Protein AF-A0A923SEQ3-F1 (afdb_monomer_lite)

Radius of gyration: 23.36 Å; chains: 1; bounding box: 63×41×54 Å

Organism: NCBI:txid2764716

Sequence (96 aa):
MKKLFIAALIAVTISGFAQDKKRKTDQGEKEKMERFTPEQQNELMLKKMTLELDLSSKQQNEMKGMIAERTAKREAMMKAHKENKTNKRRAFCDEI

Structure (mmCIF, N/CA/C/O backbone):
data_AF-A0A923SEQ3-F1
#
_entry.id   AF-A0A923SEQ3-F1
#
loop_
_atom_site.group_PDB
_atom_site.id
_atom_site.type_symbol
_atom_site.label_atom_id
_atom_site.label_alt_id
_atom_site.label_comp_id
_atom_site.label_asym_id
_atom_site.label_entity_id
_atom_site.label_seq_id
_atom_site.pdbx_PDB_ins_code
_atom_site.Cartn_x
_atom_site.Cartn_y
_atom_site.Cartn_z
_atom_site.occupancy
_atom_site.B_iso_or_equiv
_atom_site.auth_seq_id
_atom_site.auth_comp_id
_atom_site.auth_asym_id
_atom_site.auth_atom_id
_atom_site.pdbx_PDB_model_num
ATOM 1 N N . MET A 1 1 ? -41.320 -27.844 -23.938 1.00 59.78 1 MET A N 1
ATOM 2 C CA . MET A 1 1 ? -41.431 -26.404 -23.605 1.00 59.78 1 MET A CA 1
ATOM 3 C C . MET A 1 1 ? -40.653 -25.971 -22.356 1.00 59.78 1 MET A C 1
ATOM 5 O O . MET A 1 1 ? -39.992 -24.953 -22.433 1.00 59.78 1 MET A O 1
ATOM 9 N N . LYS A 1 2 ? -40.622 -26.716 -21.235 1.00 59.03 2 LYS A N 1
ATOM 10 C CA . LYS A 1 2 ? -39.919 -26.276 -19.998 1.00 59.03 2 LYS A CA 1
ATOM 11 C C . LYS A 1 2 ? -38.375 -26.246 -20.084 1.00 59.03 2 LYS A C 1
ATOM 13 O O . LYS A 1 2 ? -37.741 -25.403 -19.466 1.00 59.03 2 LYS A O 1
ATOM 18 N N . LYS A 1 3 ? -37.768 -27.122 -20.896 1.00 68.62 3 LYS A N 1
ATOM 19 C CA . LYS A 1 3 ? -36.300 -27.221 -21.069 1.00 68.62 3 LYS A CA 1
ATOM 20 C C . LYS A 1 3 ? -35.692 -26.053 -21.863 1.00 68.62 3 LYS A C 1
ATOM 22 O O . LYS A 1 3 ? -34.524 -25.737 -21.681 1.00 68.62 3 LYS A O 1
ATOM 27 N N . LEU A 1 4 ? -36.498 -25.392 -22.698 1.00 79.81 4 LEU A N 1
ATOM 28 C CA . LEU A 1 4 ? -36.061 -24.241 -23.497 1.00 79.81 4 LEU A CA 1
ATOM 29 C C . LEU A 1 4 ? -35.872 -22.989 -22.632 1.00 79.81 4 LEU A C 1
ATOM 31 O O . LEU A 1 4 ? -34.933 -22.237 -22.855 1.00 79.81 4 LEU A O 1
ATOM 35 N N . PHE A 1 5 ? -36.690 -22.819 -21.589 1.00 77.12 5 PHE A N 1
ATOM 36 C CA . PHE A 1 5 ? -36.525 -21.730 -20.621 1.00 77.12 5 PHE A CA 1
ATOM 37 C C . PHE A 1 5 ? -35.232 -21.863 -19.809 1.00 77.12 5 PHE A C 1
ATOM 39 O O . PHE A 1 5 ? -34.557 -20.870 -19.558 1.00 77.12 5 PHE A O 1
ATOM 46 N N . ILE A 1 6 ? -34.852 -23.093 -19.450 1.00 79.31 6 ILE A N 1
ATOM 47 C CA . ILE A 1 6 ? -33.603 -23.363 -18.725 1.00 79.31 6 ILE A CA 1
ATOM 48 C C . ILE A 1 6 ? -32.391 -23.087 -19.627 1.00 79.31 6 ILE A C 1
ATOM 50 O O . ILE A 1 6 ? -31.438 -22.449 -19.192 1.00 79.31 6 ILE A O 1
ATOM 54 N N . ALA A 1 7 ? -32.446 -23.497 -20.898 1.00 78.06 7 ALA A N 1
ATOM 55 C CA . ALA A 1 7 ? -31.388 -23.202 -21.865 1.00 78.06 7 ALA A CA 1
ATOM 56 C C . ALA A 1 7 ? -31.240 -21.690 -22.126 1.00 78.06 7 ALA A C 1
ATOM 58 O O . ALA A 1 7 ? -30.121 -21.185 -22.188 1.00 78.06 7 ALA A O 1
ATOM 59 N N . ALA A 1 8 ? -32.355 -20.957 -22.209 1.00 79.25 8 ALA A N 1
ATOM 60 C CA . ALA A 1 8 ? -32.343 -19.503 -22.353 1.00 79.25 8 ALA A CA 1
ATOM 61 C C . ALA A 1 8 ? -31.738 -18.805 -21.122 1.00 79.25 8 ALA A C 1
ATOM 63 O O . ALA A 1 8 ? -30.935 -17.889 -21.272 1.00 79.25 8 ALA A O 1
ATOM 64 N N . LEU A 1 9 ? -32.054 -19.276 -19.909 1.00 78.19 9 LEU A N 1
ATOM 65 C CA . LEU A 1 9 ? -31.459 -18.748 -18.677 1.00 78.19 9 LEU A CA 1
ATOM 66 C C . LEU A 1 9 ? -29.941 -18.961 -18.623 1.00 78.19 9 LEU A C 1
ATOM 68 O O . LEU A 1 9 ? -29.217 -18.048 -18.236 1.00 78.19 9 LEU A O 1
ATOM 72 N N . ILE A 1 10 ? -29.450 -20.127 -19.052 1.00 78.88 10 ILE A N 1
ATOM 73 C CA . ILE A 1 10 ? -28.008 -20.419 -19.094 1.00 78.88 10 ILE A CA 1
ATOM 74 C C . ILE A 1 10 ? -27.295 -19.562 -20.153 1.00 78.88 10 ILE A C 1
ATOM 76 O O . ILE A 1 10 ? -26.175 -19.113 -19.934 1.00 78.88 10 ILE A O 1
ATOM 80 N N . ALA A 1 11 ? -27.929 -19.287 -21.295 1.00 73.31 11 ALA A N 1
ATOM 81 C CA . ALA A 1 11 ? -27.327 -18.448 -22.331 1.00 73.31 11 ALA A CA 1
ATOM 82 C C . ALA A 1 11 ? -27.150 -16.987 -21.873 1.00 73.31 11 ALA A C 1
ATOM 84 O O . ALA A 1 11 ? -26.106 -16.383 -22.120 1.00 73.31 11 ALA A O 1
ATOM 85 N N . VAL A 1 12 ? -28.136 -16.438 -21.154 1.00 71.69 12 VAL A N 1
ATOM 86 C CA . VAL A 1 12 ? -28.106 -15.051 -20.658 1.00 71.69 12 VAL A CA 1
ATOM 87 C C . VAL A 1 12 ? -27.028 -14.847 -19.586 1.00 71.69 12 VAL A C 1
ATOM 89 O O . VAL A 1 12 ? -26.384 -13.795 -19.558 1.00 71.69 12 VAL A O 1
ATOM 92 N N . THR A 1 13 ? -26.763 -15.848 -18.738 1.00 68.12 13 THR A N 1
ATOM 93 C CA . THR A 1 13 ? -25.711 -15.750 -17.710 1.00 68.12 13 THR A CA 1
ATOM 94 C C . THR A 1 13 ? -24.299 -15.758 -18.298 1.00 68.12 13 THR A C 1
ATOM 96 O O . THR A 1 13 ? -23.421 -15.082 -17.766 1.00 68.12 13 THR A O 1
ATOM 99 N N . ILE A 1 14 ? -24.068 -16.449 -19.420 1.00 69.25 14 ILE A N 1
ATOM 100 C CA . ILE A 1 14 ? -22.746 -16.508 -20.067 1.00 69.25 14 ILE A CA 1
ATOM 101 C C . ILE A 1 14 ? -22.411 -15.183 -20.777 1.00 69.25 14 ILE A C 1
ATOM 103 O O . ILE A 1 14 ? -21.257 -14.753 -20.761 1.00 69.25 14 ILE A O 1
ATOM 107 N N . SER A 1 15 ? -23.404 -14.478 -21.332 1.00 65.94 15 SER A N 1
ATOM 108 C CA . SER A 1 15 ? -23.189 -13.195 -22.026 1.00 65.94 15 SER A CA 1
ATOM 109 C C . SER A 1 15 ? -22.813 -12.014 -21.115 1.00 65.94 15 SER A C 1
ATOM 111 O O . SER A 1 15 ? -22.281 -11.021 -21.605 1.00 65.94 15 SER A O 1
ATOM 113 N N . GLY A 1 16 ? -23.043 -12.105 -19.798 1.00 63.09 16 GLY A N 1
ATOM 114 C CA . GLY A 1 16 ? -22.792 -11.011 -18.845 1.00 63.09 16 GLY A CA 1
ATOM 115 C C . GLY A 1 16 ? -21.336 -10.843 -18.388 1.00 63.09 16 GLY A C 1
ATOM 116 O O . GLY A 1 16 ? -21.003 -9.826 -17.784 1.00 63.09 16 GLY A O 1
ATOM 117 N N . PHE A 1 17 ? -20.453 -11.808 -18.674 1.00 64.75 17 PHE A N 1
ATOM 118 C CA . PHE A 1 17 ? -19.044 -11.776 -18.243 1.00 64.75 17 PHE A CA 1
ATOM 119 C C . PHE A 1 17 ? -18.071 -11.224 -19.294 1.00 64.75 17 PHE A C 1
ATOM 121 O O . PHE A 1 17 ? -16.855 -11.259 -19.089 1.00 64.75 17 PHE A O 1
ATOM 128 N N . ALA A 1 18 ? -18.570 -10.663 -20.396 1.00 65.25 18 ALA A N 1
ATOM 129 C CA . ALA A 1 18 ? -17.749 -9.887 -21.316 1.00 65.25 18 ALA A CA 1
ATOM 130 C C . ALA A 1 18 ? -17.468 -8.503 -20.707 1.00 65.25 18 ALA A C 1
ATOM 132 O O . ALA A 1 18 ? -18.016 -7.492 -21.132 1.00 65.25 18 ALA A O 1
ATOM 133 N N . GLN A 1 19 ? -16.621 -8.449 -19.674 1.00 56.62 19 GLN A N 1
ATOM 134 C CA . GLN A 1 19 ? -15.997 -7.188 -19.291 1.00 56.62 19 GLN A CA 1
ATOM 135 C C . GLN A 1 19 ? -15.211 -6.691 -20.502 1.00 56.62 19 GLN A C 1
ATOM 137 O O . GLN A 1 19 ? -14.148 -7.230 -20.824 1.00 56.62 19 GLN A O 1
ATOM 142 N N . ASP A 1 20 ? -15.745 -5.659 -21.156 1.00 57.28 20 ASP A N 1
ATOM 143 C CA . ASP A 1 20 ? -14.997 -4.782 -22.040 1.00 57.28 20 ASP A CA 1
ATOM 144 C C . ASP A 1 20 ? -13.703 -4.417 -21.319 1.00 57.28 20 ASP A C 1
ATOM 146 O O . ASP A 1 20 ? -13.675 -3.600 -20.392 1.00 57.28 20 ASP A O 1
ATOM 150 N N . LYS A 1 21 ? -12.599 -5.049 -21.728 1.00 56.56 21 LYS A N 1
ATOM 151 C CA . LYS A 1 21 ? -11.259 -4.571 -21.416 1.00 56.56 21 LYS A CA 1
ATOM 152 C C . LYS A 1 21 ? -11.145 -3.233 -22.130 1.00 56.56 21 LYS A C 1
ATOM 154 O O . LYS A 1 21 ? -10.592 -3.166 -23.228 1.00 56.56 21 LYS A O 1
ATOM 159 N N . LYS A 1 22 ? -11.669 -2.168 -21.507 1.00 55.47 22 LYS A N 1
ATOM 160 C CA . LYS A 1 22 ? -11.342 -0.793 -21.861 1.00 55.47 22 LYS A CA 1
ATOM 161 C C . LYS A 1 22 ? -9.829 -0.764 -21.955 1.00 55.47 22 LYS A C 1
ATOM 163 O O . LYS A 1 22 ? -9.111 -0.988 -20.974 1.00 55.47 22 LYS A O 1
ATOM 168 N N . ARG A 1 23 ? -9.368 -0.643 -23.199 1.00 50.66 23 ARG A N 1
ATOM 169 C CA . ARG A 1 23 ? -7.962 -0.565 -23.548 1.00 50.66 23 ARG A CA 1
ATOM 170 C C . ARG A 1 23 ? -7.372 0.494 -22.635 1.00 50.66 23 ARG A C 1
ATOM 172 O O . ARG A 1 23 ? -7.954 1.560 -22.457 1.00 50.66 23 ARG A O 1
ATOM 179 N N . LYS A 1 24 ? -6.268 0.132 -21.989 1.00 50.00 24 LYS A N 1
ATOM 180 C CA . LYS A 1 24 ? -5.486 0.988 -21.105 1.00 50.00 24 LYS A CA 1
ATOM 181 C C . LYS A 1 24 ? -4.908 2.144 -21.928 1.00 50.00 24 LYS A C 1
ATOM 183 O O . LYS A 1 24 ? -3.714 2.154 -22.206 1.00 50.00 24 LYS A O 1
ATOM 188 N N . THR A 1 25 ? -5.738 3.090 -22.341 1.00 47.38 25 THR A N 1
ATOM 189 C CA . THR A 1 25 ? -5.316 4.365 -22.914 1.00 47.38 25 THR A CA 1
ATOM 190 C C . THR A 1 25 ? -4.945 5.270 -21.759 1.00 47.38 25 THR A C 1
ATOM 192 O O . THR A 1 25 ? -5.627 6.246 -21.500 1.00 47.38 25 THR A O 1
ATOM 195 N N . ASP A 1 26 ? -3.931 4.874 -20.990 1.00 48.44 26 ASP A N 1
ATOM 196 C CA . ASP A 1 26 ? -3.405 5.756 -19.959 1.00 48.44 26 ASP A CA 1
ATOM 197 C C . ASP A 1 26 ? -2.003 5.352 -19.476 1.00 48.44 26 ASP A C 1
ATOM 199 O O . ASP A 1 26 ? -1.726 5.157 -18.289 1.00 48.44 26 ASP A O 1
ATOM 203 N N . GLN A 1 27 ? -1.097 5.083 -20.418 1.00 52.41 27 GLN A N 1
ATOM 204 C CA . GLN A 1 27 ? 0.326 4.976 -20.079 1.00 52.41 27 GLN A CA 1
ATOM 205 C C . GLN A 1 27 ? 0.986 6.355 -19.928 1.00 52.41 27 GLN A C 1
ATOM 207 O O . GLN A 1 27 ? 2.036 6.427 -19.300 1.00 52.41 27 GLN A O 1
ATOM 212 N N . GLY A 1 28 ? 0.360 7.421 -20.444 1.00 49.06 28 GLY A N 1
ATOM 213 C CA . GLY A 1 28 ? 0.887 8.786 -20.428 1.00 49.06 28 GLY A CA 1
ATOM 214 C C . GLY A 1 28 ? 0.506 9.622 -19.201 1.00 49.06 28 GLY A C 1
ATOM 215 O O . GLY A 1 28 ? 1.344 10.387 -18.730 1.00 49.06 28 GLY A O 1
ATOM 216 N N . GLU A 1 29 ? -0.697 9.488 -18.622 1.00 50.41 29 GLU A N 1
ATOM 217 C CA . GLU A 1 29 ? -1.089 10.337 -17.476 1.00 50.41 29 GLU A CA 1
ATOM 218 C C . GLU A 1 29 ? -0.547 9.802 -16.142 1.00 50.41 29 GLU A C 1
ATOM 220 O O . GLU A 1 29 ? -0.356 10.555 -15.186 1.00 50.41 29 GLU A O 1
ATOM 225 N N . LYS A 1 30 ? -0.158 8.522 -16.084 1.00 53.44 30 LYS A N 1
ATOM 226 C CA . LYS A 1 30 ? 0.476 7.906 -14.899 1.00 53.44 30 LYS A CA 1
ATOM 227 C C . LYS A 1 30 ? 1.854 8.464 -14.548 1.00 53.44 30 LYS A C 1
ATOM 229 O O .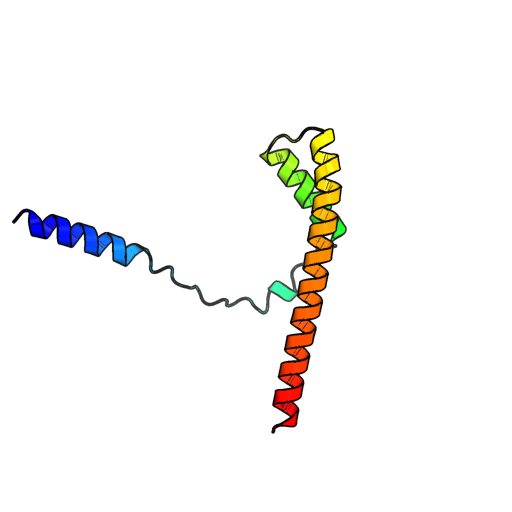 LYS A 1 30 ? 2.334 8.240 -13.433 1.00 53.44 30 LYS A O 1
ATOM 234 N N . GLU A 1 31 ? 2.526 9.126 -15.483 1.00 52.22 31 GLU A N 1
ATOM 235 C CA . GLU A 1 31 ? 3.800 9.799 -15.210 1.00 52.22 31 GLU A CA 1
ATOM 236 C C . GLU A 1 31 ? 3.602 11.186 -14.592 1.00 52.22 31 GLU A C 1
ATOM 238 O O . GLU A 1 31 ? 4.501 11.655 -13.902 1.00 52.22 31 GLU A O 1
ATOM 243 N N . LYS A 1 32 ? 2.419 11.796 -14.761 1.00 51.06 32 LYS A N 1
ATOM 244 C CA . LYS A 1 32 ? 2.102 13.146 -14.269 1.00 51.06 32 LYS A CA 1
ATOM 245 C C . LYS A 1 32 ? 1.418 13.182 -12.903 1.00 51.06 32 LYS A C 1
ATOM 247 O O . LYS A 1 32 ? 1.279 14.259 -12.338 1.00 51.06 32 LYS A O 1
ATOM 252 N N . MET A 1 33 ? 0.993 12.041 -12.360 1.00 59.06 33 MET A N 1
ATOM 253 C CA . MET A 1 33 ? 0.514 12.003 -10.979 1.00 59.06 33 MET A CA 1
ATOM 254 C C . MET A 1 33 ? 1.691 12.212 -10.025 1.00 59.06 33 MET A C 1
ATOM 256 O O . MET A 1 33 ? 2.645 11.430 -10.048 1.00 59.06 33 MET A O 1
ATOM 260 N N . GLU A 1 34 ? 1.607 13.244 -9.182 1.00 60.97 34 GLU A N 1
ATOM 261 C CA . GLU A 1 34 ? 2.524 13.457 -8.064 1.00 60.97 34 GLU A CA 1
ATOM 262 C C . GLU A 1 34 ? 2.580 12.177 -7.228 1.00 60.97 34 GLU A C 1
ATOM 264 O O . GLU A 1 34 ? 1.613 11.754 -6.588 1.00 60.97 34 GLU A O 1
ATOM 269 N N . ARG A 1 35 ? 3.711 11.478 -7.313 1.00 66.38 35 ARG A N 1
ATOM 270 C CA . ARG A 1 35 ? 3.895 10.224 -6.595 1.00 66.38 35 ARG A CA 1
ATOM 271 C C . ARG A 1 35 ? 4.192 10.578 -5.150 1.00 66.38 35 ARG A C 1
ATOM 273 O O . ARG A 1 35 ? 5.294 11.024 -4.851 1.00 66.38 35 ARG A O 1
ATOM 280 N N . PHE A 1 36 ? 3.228 10.340 -4.265 1.00 72.62 36 PHE A N 1
ATOM 281 C CA . PHE A 1 36 ? 3.477 10.340 -2.824 1.00 72.62 36 PHE A CA 1
ATOM 282 C C . PHE A 1 36 ? 4.706 9.484 -2.507 1.00 72.62 36 PHE A C 1
ATOM 284 O O . PHE A 1 36 ? 4.881 8.413 -3.108 1.00 72.62 36 PHE A O 1
ATOM 291 N N . THR A 1 37 ? 5.533 9.932 -1.560 1.00 80.00 37 THR A N 1
ATOM 292 C CA . THR A 1 37 ? 6.673 9.135 -1.091 1.00 80.00 37 THR A CA 1
ATOM 293 C C . THR A 1 37 ? 6.166 7.814 -0.498 1.00 80.00 37 THR A C 1
ATOM 295 O O . THR A 1 37 ? 5.037 7.754 -0.001 1.00 80.00 37 THR A O 1
ATOM 298 N N . PRO A 1 38 ? 6.952 6.726 -0.541 1.00 77.50 38 PRO A N 1
ATOM 299 C CA . PRO A 1 38 ? 6.528 5.443 0.026 1.00 77.50 38 PRO A CA 1
ATOM 300 C C . PRO A 1 38 ? 6.136 5.560 1.507 1.00 77.50 38 PRO A C 1
ATOM 302 O O . PRO A 1 38 ? 5.185 4.917 1.941 1.00 77.50 38 PRO A O 1
ATOM 305 N N . GLU A 1 39 ? 6.790 6.442 2.265 1.00 81.50 39 GLU A N 1
ATOM 306 C CA . GLU A 1 39 ? 6.435 6.726 3.660 1.00 81.50 39 GLU A CA 1
ATOM 307 C C . GLU A 1 39 ? 5.068 7.408 3.794 1.00 81.50 39 GLU A C 1
ATOM 309 O O . GLU A 1 39 ? 4.234 6.956 4.579 1.00 81.50 39 GLU A O 1
ATOM 314 N N . GLN A 1 40 ? 4.787 8.425 2.971 1.00 84.69 40 GLN A N 1
ATOM 315 C CA . GLN A 1 40 ? 3.482 9.096 2.947 1.00 84.69 40 GLN A CA 1
ATOM 316 C C . GLN A 1 40 ? 2.357 8.135 2.547 1.00 84.69 40 GLN A C 1
ATOM 318 O O . GLN A 1 40 ? 1.273 8.163 3.127 1.00 84.69 40 GLN A O 1
ATOM 323 N N . GLN A 1 41 ? 2.609 7.247 1.580 1.00 85.19 41 GLN A N 1
ATOM 324 C CA . GLN A 1 41 ? 1.640 6.227 1.174 1.00 85.19 41 GLN A CA 1
ATOM 325 C C . GLN A 1 41 ? 1.363 5.230 2.298 1.00 85.19 41 GLN A C 1
ATOM 327 O O . GLN A 1 41 ? 0.205 4.884 2.527 1.00 85.19 41 GLN A O 1
ATOM 332 N N . ASN A 1 42 ? 2.400 4.793 3.012 1.00 86.81 42 ASN A N 1
ATOM 333 C CA . ASN A 1 42 ? 2.253 3.874 4.135 1.00 86.81 42 ASN A CA 1
ATOM 334 C C . ASN A 1 42 ? 1.422 4.504 5.262 1.00 86.81 42 ASN A C 1
ATOM 336 O O . ASN A 1 42 ? 0.528 3.853 5.804 1.00 86.81 42 ASN A O 1
ATOM 340 N N . GLU A 1 43 ? 1.669 5.777 5.582 1.00 87.00 43 GLU A N 1
ATOM 341 C CA . GLU A 1 43 ? 0.908 6.502 6.601 1.00 87.00 43 GLU A CA 1
ATOM 342 C C . GLU A 1 43 ? -0.557 6.698 6.187 1.00 87.00 43 GLU A C 1
ATOM 344 O O . GLU A 1 43 ? -1.465 6.442 6.980 1.00 87.00 43 GLU A O 1
ATOM 349 N N . LEU A 1 44 ? -0.810 7.092 4.935 1.00 91.06 44 LEU A N 1
ATOM 350 C CA . LEU A 1 44 ? -2.166 7.221 4.395 1.00 91.06 44 LEU A CA 1
ATOM 351 C C . LEU A 1 44 ? -2.909 5.884 4.390 1.00 91.06 44 LEU A C 1
ATOM 353 O O . LEU A 1 44 ? -4.085 5.834 4.742 1.00 91.06 44 LEU A O 1
ATOM 357 N N . MET A 1 45 ? -2.232 4.802 4.008 1.00 87.19 45 MET A N 1
ATOM 358 C CA . MET A 1 45 ? -2.803 3.459 4.012 1.00 87.19 45 MET A CA 1
ATOM 359 C C . MET A 1 45 ? -3.181 3.033 5.429 1.00 87.19 45 MET A C 1
ATOM 361 O O . MET A 1 45 ? -4.274 2.510 5.634 1.00 87.19 45 MET A O 1
ATOM 365 N N . LEU A 1 46 ? -2.317 3.297 6.411 1.00 89.75 46 LEU A N 1
ATOM 366 C CA . LEU A 1 46 ? -2.620 3.011 7.806 1.00 89.75 46 LEU A CA 1
ATOM 367 C C . LEU A 1 46 ? -3.811 3.830 8.304 1.00 89.75 46 LEU A C 1
ATOM 369 O O . LEU A 1 46 ? -4.729 3.254 8.873 1.00 89.75 46 LEU A O 1
ATOM 373 N N . LYS A 1 47 ? -3.843 5.141 8.032 1.00 89.62 47 LYS A N 1
ATOM 374 C CA . LYS A 1 47 ? -4.980 6.004 8.390 1.00 89.62 47 LYS A CA 1
ATOM 375 C C . LYS A 1 47 ? -6.282 5.511 7.763 1.00 89.62 47 LYS A C 1
ATOM 377 O O . LYS A 1 47 ? -7.292 5.455 8.452 1.00 89.62 47 LYS A O 1
ATOM 382 N N . LYS A 1 48 ? -6.259 5.102 6.490 1.00 90.38 48 LYS A N 1
ATOM 383 C CA . LYS A 1 48 ? -7.427 4.508 5.824 1.00 90.38 48 LYS A CA 1
ATOM 384 C C . LYS A 1 48 ? -7.883 3.213 6.489 1.00 90.38 48 LYS A C 1
ATOM 386 O O . LYS A 1 48 ? -9.059 3.093 6.795 1.00 90.38 48 LYS A O 1
ATOM 391 N N . MET A 1 49 ? -6.969 2.280 6.762 1.00 86.38 49 MET A N 1
ATOM 392 C CA . MET A 1 49 ? -7.321 1.021 7.432 1.00 86.38 49 MET A CA 1
ATOM 393 C C . MET A 1 49 ? -7.870 1.258 8.839 1.00 86.38 49 MET A C 1
ATOM 395 O O . MET A 1 49 ? -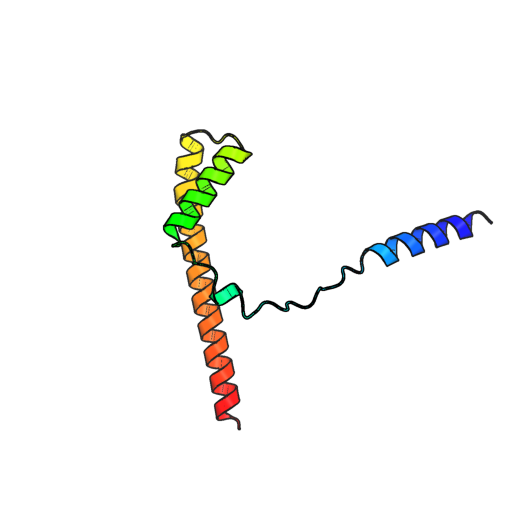8.805 0.580 9.247 1.00 86.38 49 MET A O 1
ATOM 399 N N . THR A 1 50 ? -7.330 2.241 9.561 1.00 91.12 50 THR A N 1
ATOM 400 C CA . THR A 1 50 ? -7.874 2.649 10.857 1.00 91.12 50 THR A CA 1
ATOM 401 C C . THR A 1 50 ? -9.292 3.192 10.726 1.00 91.12 50 THR A C 1
ATOM 403 O O . THR A 1 50 ? -10.123 2.828 11.542 1.00 91.12 50 THR A O 1
ATOM 406 N N . LEU A 1 51 ? -9.577 4.024 9.720 1.00 91.94 51 LEU A N 1
ATOM 407 C CA . LEU A 1 51 ? -10.913 4.594 9.506 1.00 91.94 51 LEU A CA 1
ATOM 408 C C . LEU A 1 51 ? -11.944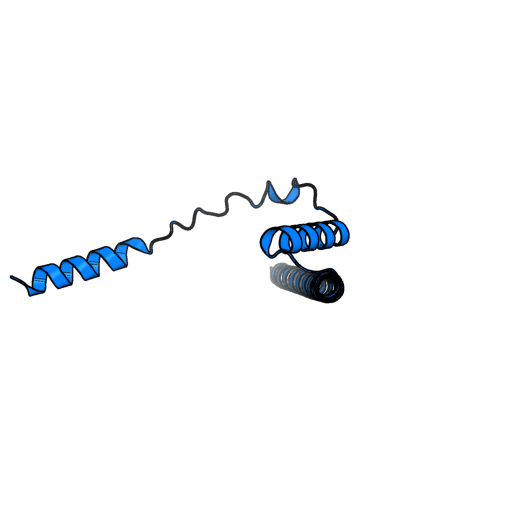 3.563 9.033 1.00 91.94 51 LEU A C 1
ATOM 410 O O . LEU A 1 51 ? -13.117 3.689 9.353 1.00 91.94 51 LEU A O 1
ATOM 414 N N . GLU A 1 52 ? -11.531 2.577 8.239 1.00 88.00 52 GLU A N 1
ATOM 415 C CA . GLU A 1 52 ? -12.446 1.567 7.691 1.00 88.00 52 GLU A CA 1
ATOM 416 C C . GLU A 1 52 ? -12.760 0.443 8.685 1.00 88.00 52 GLU A C 1
ATOM 418 O O . GLU A 1 52 ? -13.837 -0.146 8.619 1.00 88.00 52 GLU A O 1
ATOM 423 N N . LEU A 1 53 ? -11.818 0.115 9.574 1.00 88.50 53 LEU A N 1
ATOM 424 C CA . LEU A 1 53 ? -11.904 -1.047 10.467 1.00 88.50 53 LEU A CA 1
ATOM 425 C C . LEU A 1 53 ? -11.911 -0.681 11.957 1.00 88.50 53 LEU A C 1
ATOM 427 O O . LEU A 1 53 ? -11.898 -1.588 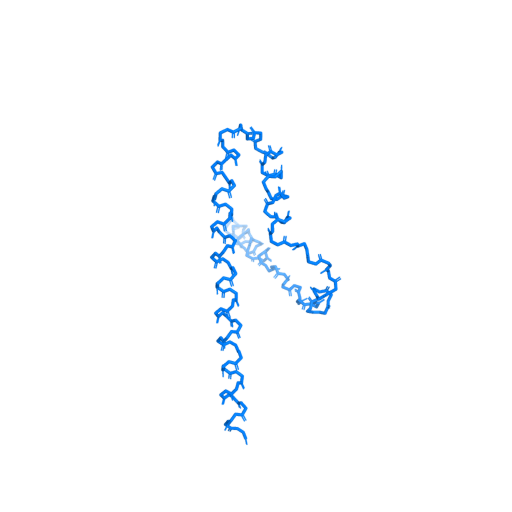12.786 1.00 88.50 53 LEU A O 1
ATOM 431 N N . ASP A 1 54 ? -11.868 0.611 12.298 1.00 87.75 54 ASP A N 1
ATOM 432 C CA . ASP A 1 54 ? -11.744 1.121 13.671 1.00 87.75 54 ASP A CA 1
ATOM 433 C C . ASP A 1 54 ? -10.603 0.442 14.459 1.00 87.75 54 ASP A C 1
ATOM 435 O O . ASP A 1 54 ? -10.774 -0.089 15.559 1.00 87.75 54 ASP A O 1
ATOM 439 N N . LEU A 1 55 ? -9.396 0.429 13.876 1.00 84.88 55 LEU A N 1
ATOM 440 C CA . LEU A 1 55 ? -8.236 -0.259 14.461 1.00 84.88 55 LEU A CA 1
ATOM 441 C C . LEU A 1 55 ? -7.795 0.359 15.798 1.00 84.88 55 LEU A C 1
ATOM 443 O O . LEU A 1 55 ? -7.521 1.559 15.888 1.00 84.88 55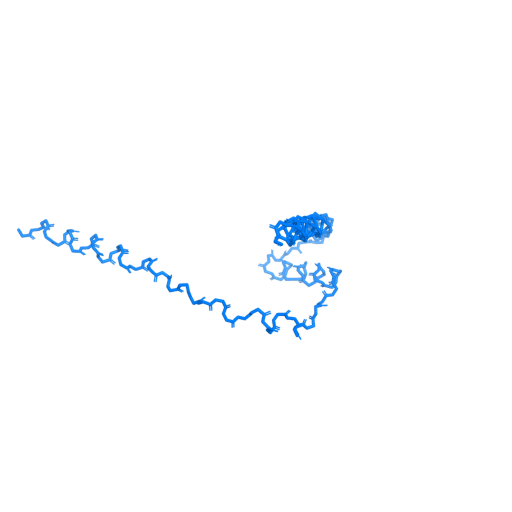 LEU A O 1
ATOM 447 N N . SER A 1 56 ? -7.585 -0.488 16.810 1.00 88.06 56 SER A N 1
ATOM 448 C CA . SER A 1 56 ? -7.019 -0.090 18.108 1.00 88.06 56 SER A CA 1
ATOM 449 C C . SER A 1 56 ? -5.522 0.245 18.024 1.00 88.06 56 SER A C 1
ATOM 451 O O . SER A 1 56 ? -4.807 -0.216 17.132 1.00 88.06 56 SER A O 1
ATOM 453 N N . SER A 1 57 ? -4.993 0.990 19.002 1.00 85.75 57 SER A N 1
ATOM 454 C CA . SER A 1 57 ? -3.589 1.447 19.013 1.00 85.75 57 SER A CA 1
ATOM 455 C C . SER A 1 57 ? -2.555 0.316 18.926 1.00 85.75 57 SER A C 1
ATOM 457 O O . SER A 1 57 ? -1.486 0.498 18.347 1.00 85.75 57 SER A O 1
ATOM 459 N N . LYS A 1 58 ? -2.869 -0.870 19.469 1.00 87.56 58 LYS A N 1
ATOM 460 C CA . LYS A 1 58 ? -1.999 -2.054 19.368 1.00 87.56 58 LYS A CA 1
ATOM 461 C C . LYS A 1 58 ? -1.930 -2.567 17.926 1.00 87.56 58 LYS A C 1
ATOM 463 O O . LYS A 1 58 ? -0.840 -2.758 17.398 1.00 87.56 58 LYS A O 1
ATOM 468 N N . GLN A 1 59 ? -3.084 -2.680 17.269 1.00 86.00 59 GLN A N 1
ATOM 469 C CA . GLN A 1 59 ? -3.186 -3.135 15.880 1.00 86.00 59 GLN A CA 1
ATOM 470 C C . GLN A 1 59 ? -2.556 -2.135 14.904 1.00 86.00 59 GLN A C 1
ATOM 472 O O . GLN A 1 59 ? -1.927 -2.531 13.928 1.00 86.00 59 GLN A O 1
ATOM 477 N N . GLN A 1 60 ? -2.659 -0.832 15.183 1.00 86.75 60 GLN A N 1
ATOM 478 C CA . GLN A 1 60 ? -1.988 0.193 14.381 1.00 86.75 60 GLN A CA 1
ATOM 479 C C . GLN A 1 60 ? -0.460 0.041 14.419 1.00 86.75 60 GLN A C 1
ATOM 481 O O . GLN A 1 60 ? 0.193 0.172 13.385 1.00 86.75 60 GLN A O 1
ATOM 486 N N . ASN A 1 61 ? 0.123 -0.268 15.579 1.00 88.25 61 ASN A N 1
ATOM 487 C CA . ASN A 1 61 ? 1.569 -0.474 15.692 1.00 88.25 61 ASN A CA 1
ATOM 488 C C . ASN A 1 61 ? 2.041 -1.727 14.948 1.00 88.25 61 ASN A C 1
ATOM 490 O O . ASN A 1 61 ? 3.042 -1.667 14.235 1.00 88.25 61 ASN A O 1
ATOM 494 N N . GLU A 1 62 ? 1.301 -2.829 15.050 1.00 88.31 62 GLU A N 1
ATOM 495 C CA . GLU A 1 62 ? 1.592 -4.046 14.283 1.00 88.31 62 GLU A CA 1
ATOM 496 C C . GLU A 1 62 ? 1.492 -3.785 12.774 1.00 88.31 62 GLU A C 1
ATOM 498 O O . GLU A 1 62 ? 2.390 -4.148 12.008 1.00 88.31 62 GLU A O 1
ATOM 503 N N . MET A 1 63 ? 0.458 -3.055 12.345 1.00 88.69 63 MET A N 1
ATOM 504 C CA . MET A 1 63 ? 0.284 -2.731 10.935 1.00 88.69 63 MET A CA 1
ATOM 505 C C . MET A 1 63 ? 1.367 -1.807 10.383 1.00 88.69 63 MET A C 1
ATOM 507 O O . MET A 1 63 ? 1.748 -1.987 9.228 1.00 88.69 63 MET A O 1
ATOM 511 N N . LYS A 1 64 ? 1.925 -0.874 11.166 1.00 88.00 64 LYS A N 1
ATOM 512 C CA . LYS A 1 64 ? 3.074 -0.062 10.715 1.00 88.00 64 LYS A CA 1
ATOM 513 C C . LYS A 1 64 ? 4.242 -0.939 10.268 1.00 88.00 64 LYS A C 1
ATOM 515 O O . LYS A 1 64 ? 4.776 -0.726 9.179 1.00 88.00 64 LYS A O 1
ATOM 520 N N . GLY A 1 65 ? 4.602 -1.937 11.077 1.00 89.06 65 GLY A N 1
ATOM 521 C CA . GLY A 1 65 ? 5.682 -2.873 10.759 1.00 89.06 65 GLY A CA 1
ATOM 522 C C . GLY A 1 65 ? 5.380 -3.696 9.506 1.00 89.06 65 GLY A C 1
ATOM 523 O O . GLY A 1 65 ? 6.194 -3.747 8.583 1.00 89.06 65 GLY A O 1
ATOM 524 N N . MET A 1 66 ? 4.172 -4.264 9.423 1.00 89.31 66 MET A N 1
ATOM 525 C CA . MET A 1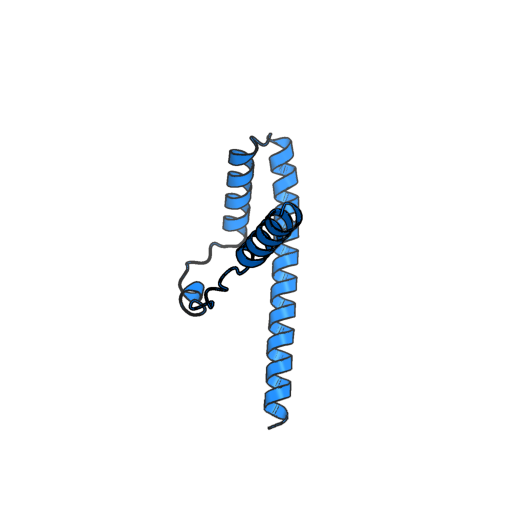 66 ? 3.761 -5.080 8.274 1.00 89.31 66 MET A CA 1
ATOM 526 C C . MET A 1 66 ? 3.696 -4.282 6.965 1.00 89.31 66 MET A C 1
ATOM 528 O O . MET A 1 66 ? 4.089 -4.783 5.909 1.00 89.31 66 MET A O 1
ATOM 532 N N . ILE A 1 67 ? 3.208 -3.038 7.007 1.00 89.50 67 ILE A N 1
ATOM 533 C CA . ILE A 1 67 ? 3.151 -2.161 5.831 1.00 89.50 67 ILE A CA 1
ATOM 534 C C . ILE A 1 67 ? 4.567 -1.826 5.358 1.00 89.50 67 ILE A C 1
ATOM 536 O O . ILE A 1 67 ? 4.835 -1.931 4.163 1.00 89.50 67 ILE A O 1
ATOM 540 N N . ALA A 1 68 ? 5.484 -1.482 6.268 1.00 88.00 68 ALA A N 1
ATOM 541 C CA . ALA A 1 68 ? 6.865 -1.163 5.912 1.00 88.00 68 ALA A CA 1
ATOM 542 C C . ALA A 1 68 ? 7.563 -2.340 5.208 1.00 88.00 68 ALA A C 1
ATOM 544 O O . ALA A 1 68 ? 8.146 -2.170 4.134 1.00 88.00 68 ALA A O 1
ATOM 545 N N . GLU A 1 69 ? 7.431 -3.553 5.753 1.00 89.81 69 GLU A N 1
ATOM 546 C CA . GLU A 1 69 ? 7.997 -4.762 5.148 1.00 89.81 69 GLU A CA 1
ATOM 547 C C . GLU A 1 69 ? 7.376 -5.055 3.772 1.00 89.81 69 GLU A C 1
ATOM 549 O O . GLU A 1 69 ? 8.075 -5.366 2.802 1.00 89.81 69 GLU A O 1
ATOM 554 N N . ARG A 1 70 ? 6.050 -4.914 3.654 1.00 89.31 70 ARG A N 1
ATOM 555 C CA . ARG A 1 70 ? 5.332 -5.106 2.390 1.00 89.31 70 ARG A CA 1
ATOM 556 C C . ARG A 1 70 ? 5.782 -4.107 1.326 1.00 89.31 70 ARG A C 1
ATOM 558 O O . ARG A 1 70 ? 5.952 -4.495 0.167 1.00 89.31 70 ARG A O 1
ATOM 565 N N . THR A 1 71 ? 5.976 -2.848 1.701 1.00 87.06 71 THR A N 1
ATOM 566 C CA . THR A 1 71 ? 6.430 -1.791 0.793 1.00 87.06 71 THR A CA 1
ATOM 567 C C . THR A 1 71 ? 7.857 -2.061 0.322 1.00 87.06 71 THR A C 1
ATOM 569 O O . THR A 1 71 ? 8.092 -2.059 -0.887 1.00 87.06 71 THR A O 1
ATOM 572 N N . ALA A 1 72 ? 8.769 -2.453 1.216 1.00 88.81 72 ALA A N 1
ATOM 573 C CA . ALA A 1 72 ? 10.131 -2.846 0.846 1.00 88.81 72 ALA A CA 1
ATOM 574 C C . ALA A 1 72 ? 10.156 -4.040 -0.132 1.00 88.81 72 ALA A C 1
ATOM 576 O O . ALA A 1 72 ? 10.811 -3.987 -1.177 1.00 88.81 72 ALA A O 1
ATOM 577 N N . LYS A 1 73 ? 9.374 -5.097 0.141 1.00 90.50 73 LYS A N 1
ATOM 578 C CA . LYS A 1 73 ? 9.242 -6.254 -0.768 1.00 90.50 73 LYS A CA 1
ATOM 579 C C . LYS A 1 73 ? 8.712 -5.843 -2.140 1.00 90.50 73 LYS A C 1
ATOM 581 O O . LYS A 1 73 ? 9.187 -6.326 -3.170 1.00 90.50 73 LYS A O 1
ATOM 586 N N . ARG A 1 74 ? 7.728 -4.942 -2.175 1.00 86.94 74 ARG A N 1
ATOM 587 C CA . ARG A 1 74 ? 7.147 -4.433 -3.421 1.00 86.94 74 ARG A CA 1
ATOM 588 C C . ARG A 1 74 ? 8.155 -3.626 -4.233 1.00 86.94 74 ARG A C 1
ATOM 590 O O . ARG A 1 74 ? 8.206 -3.786 -5.452 1.00 86.94 74 ARG A O 1
ATOM 597 N N . GLU A 1 75 ? 8.955 -2.786 -3.587 1.00 86.75 75 GLU A N 1
ATOM 598 C CA . GLU A 1 75 ? 10.014 -2.028 -4.254 1.00 86.75 75 GLU A CA 1
ATOM 599 C C . GLU A 1 75 ? 11.091 -2.939 -4.839 1.00 86.75 75 GLU A C 1
ATOM 601 O O . GLU A 1 75 ? 11.470 -2.759 -5.998 1.00 86.75 75 GLU A O 1
ATOM 606 N N . ALA A 1 76 ? 11.527 -3.955 -4.090 1.00 89.94 76 ALA A N 1
ATOM 607 C CA . ALA A 1 76 ? 12.486 -4.945 -4.570 1.00 89.94 76 ALA A CA 1
ATOM 608 C C . ALA A 1 76 ? 11.958 -5.693 -5.806 1.00 89.94 76 ALA A C 1
ATOM 610 O O . ALA A 1 76 ? 12.635 -5.757 -6.832 1.00 89.94 76 ALA A O 1
ATOM 611 N N . MET A 1 77 ? 10.709 -6.171 -5.761 1.00 88.12 77 MET A N 1
ATOM 612 C CA . MET A 1 77 ? 10.069 -6.812 -6.915 1.00 88.12 77 MET A CA 1
ATOM 613 C C . MET A 1 77 ? 9.938 -5.865 -8.115 1.00 88.12 77 MET A C 1
ATOM 615 O O . MET A 1 77 ? 10.155 -6.277 -9.255 1.00 88.12 77 MET A O 1
ATOM 619 N N . MET A 1 78 ? 9.612 -4.588 -7.887 1.00 85.25 78 MET A N 1
ATOM 620 C CA . MET A 1 78 ? 9.551 -3.598 -8.964 1.00 85.25 78 MET A CA 1
ATOM 621 C C . MET A 1 78 ? 10.920 -3.338 -9.597 1.00 85.25 78 MET A C 1
ATOM 623 O O . MET A 1 78 ? 10.991 -3.217 -10.821 1.00 85.25 78 MET A O 1
ATOM 627 N N . LYS A 1 79 ? 11.994 -3.258 -8.803 1.00 87.75 79 LYS A N 1
ATOM 628 C CA . LYS A 1 79 ? 13.366 -3.110 -9.313 1.00 87.75 79 LYS A CA 1
ATOM 629 C C . LYS A 1 79 ? 13.776 -4.330 -10.138 1.00 87.75 79 LYS A C 1
ATOM 631 O O . LYS A 1 79 ? 14.097 -4.164 -11.311 1.00 87.75 79 LYS A O 1
ATOM 636 N N . ALA A 1 80 ? 13.598 -5.538 -9.601 1.00 88.38 80 ALA A N 1
ATOM 637 C CA . ALA A 1 80 ? 13.895 -6.783 -10.311 1.00 88.38 80 ALA A CA 1
ATOM 638 C C . ALA A 1 80 ? 13.114 -6.910 -11.633 1.00 88.38 80 ALA A C 1
ATOM 640 O O . ALA A 1 80 ? 13.650 -7.318 -12.663 1.00 88.38 80 ALA A O 1
ATOM 641 N N . HIS A 1 81 ? 11.838 -6.511 -11.654 1.00 84.12 81 HIS A N 1
ATOM 642 C CA . HIS A 1 81 ? 11.050 -6.524 -12.886 1.00 84.12 81 HIS A CA 1
ATOM 643 C C . HIS A 1 81 ? 11.539 -5.490 -13.913 1.00 84.12 81 HIS A C 1
ATOM 645 O O . HIS A 1 81 ? 11.560 -5.777 -15.112 1.00 84.12 81 HIS A O 1
ATOM 651 N N . LYS A 1 82 ? 11.938 -4.291 -13.464 1.00 84.00 82 LYS A N 1
ATOM 652 C CA . LYS A 1 82 ? 12.527 -3.270 -14.343 1.00 84.00 82 LYS A CA 1
ATOM 653 C C . LYS A 1 82 ? 13.848 -3.751 -14.938 1.00 84.00 82 LYS A C 1
ATOM 655 O O . LYS A 1 82 ? 14.015 -3.618 -16.145 1.00 84.00 82 LYS A O 1
ATOM 660 N N . GLU A 1 83 ? 14.719 -4.351 -14.134 1.00 83.81 83 GLU A N 1
ATOM 661 C CA . GLU A 1 83 ? 16.001 -4.921 -14.571 1.00 83.81 83 GLU A CA 1
ATOM 662 C C . GLU A 1 83 ? 15.809 -6.058 -15.579 1.00 83.81 83 GLU A C 1
ATOM 664 O O . GLU A 1 83 ? 16.431 -6.074 -16.637 1.00 83.81 83 GLU A O 1
ATOM 669 N N . ASN A 1 84 ? 14.865 -6.964 -15.329 1.00 82.62 84 ASN A N 1
ATOM 670 C CA . ASN A 1 84 ? 14.543 -8.021 -16.287 1.00 82.62 84 ASN A CA 1
ATOM 671 C C . ASN A 1 84 ? 13.981 -7.463 -17.602 1.00 82.62 84 ASN A C 1
ATOM 673 O O . ASN A 1 84 ? 14.250 -8.002 -18.675 1.00 82.62 84 ASN A O 1
ATOM 677 N N . LYS A 1 85 ? 13.203 -6.377 -17.548 1.00 78.75 85 LYS A N 1
ATOM 678 C CA . LYS A 1 85 ? 12.668 -5.720 -18.746 1.00 78.75 85 LYS A CA 1
ATOM 679 C C . LYS A 1 85 ? 13.753 -4.981 -19.530 1.00 78.75 85 LYS A C 1
ATOM 681 O O . LYS A 1 85 ? 13.715 -5.010 -20.758 1.00 78.75 85 LYS A O 1
ATOM 686 N N . THR A 1 86 ? 14.692 -4.314 -18.857 1.00 78.69 86 THR A N 1
ATOM 687 C CA . THR A 1 86 ? 15.821 -3.650 -19.523 1.00 78.69 86 THR A CA 1
ATOM 688 C C . THR A 1 86 ? 16.775 -4.671 -20.122 1.00 78.69 86 THR A C 1
ATOM 690 O O . THR A 1 86 ? 17.169 -4.493 -21.266 1.00 78.69 86 THR A O 1
ATOM 693 N N . ASN A 1 87 ? 17.073 -5.764 -19.416 1.00 74.50 87 ASN A N 1
ATOM 694 C CA . ASN A 1 87 ? 17.920 -6.839 -19.926 1.00 74.50 87 ASN A CA 1
ATOM 695 C C . ASN A 1 87 ? 17.290 -7.516 -21.157 1.00 74.50 87 ASN A C 1
ATOM 697 O O . ASN A 1 87 ? 17.913 -7.563 -22.209 1.00 74.50 87 ASN A O 1
ATOM 701 N N . LYS A 1 88 ? 16.002 -7.889 -21.103 1.00 72.25 88 LYS A N 1
ATOM 702 C CA . LYS A 1 88 ? 15.283 -8.420 -22.280 1.00 72.25 88 LYS A CA 1
ATOM 703 C C . LYS A 1 88 ? 15.267 -7.456 -23.468 1.00 72.25 88 LYS A C 1
ATOM 705 O O . LYS A 1 88 ? 15.357 -7.897 -24.605 1.00 72.25 88 LYS A O 1
ATOM 710 N N . ARG A 1 89 ? 15.129 -6.148 -23.219 1.00 68.56 89 ARG A N 1
ATOM 711 C CA . ARG A 1 89 ? 15.205 -5.134 -24.282 1.00 68.56 89 ARG A CA 1
ATOM 712 C C . ARG A 1 89 ? 16.607 -5.011 -24.868 1.00 68.56 89 ARG A C 1
ATOM 714 O O . ARG A 1 89 ? 16.710 -4.862 -26.072 1.00 68.56 89 ARG A O 1
ATOM 721 N N . ARG A 1 90 ? 17.650 -5.070 -24.035 1.00 64.38 90 ARG A N 1
ATOM 722 C CA . ARG A 1 90 ? 19.045 -5.059 -24.495 1.00 64.38 90 ARG A CA 1
ATOM 723 C C . ARG A 1 90 ? 19.346 -6.290 -25.345 1.00 64.38 90 ARG A C 1
ATOM 725 O O . ARG A 1 90 ? 19.761 -6.119 -26.476 1.00 64.38 90 ARG A O 1
ATOM 732 N N . ALA A 1 91 ? 18.989 -7.482 -24.868 1.00 66.81 91 ALA A N 1
ATOM 733 C CA . ALA A 1 91 ? 19.145 -8.722 -25.628 1.00 66.81 91 ALA A CA 1
ATOM 734 C C . ALA A 1 91 ? 18.430 -8.681 -26.992 1.00 66.81 91 ALA A C 1
ATOM 736 O O . ALA A 1 91 ? 18.987 -9.128 -27.979 1.00 66.81 91 ALA A O 1
ATOM 737 N N . PHE A 1 92 ? 17.231 -8.090 -27.068 1.00 60.44 92 PHE A N 1
ATOM 738 C CA . PHE A 1 92 ? 16.510 -7.914 -28.336 1.00 60.44 92 PHE A CA 1
ATOM 739 C C . PHE A 1 92 ? 17.151 -6.872 -29.274 1.00 60.44 92 PHE A C 1
ATOM 741 O O . PHE A 1 92 ? 17.018 -6.986 -30.485 1.00 60.44 92 PHE A O 1
ATOM 748 N N . CYS A 1 93 ? 17.812 -5.844 -28.734 1.00 66.81 93 CYS A N 1
ATOM 749 C CA . CYS A 1 93 ? 18.525 -4.839 -29.528 1.00 66.81 93 CYS A CA 1
ATOM 750 C C . CYS A 1 93 ? 19.889 -5.327 -30.031 1.00 66.81 93 CYS A C 1
ATOM 752 O O . CYS A 1 93 ? 20.321 -4.847 -31.067 1.00 66.81 93 CYS A O 1
ATOM 754 N N . ASP A 1 94 ? 20.545 -6.244 -29.317 1.00 61.03 94 ASP A N 1
ATOM 755 C CA . ASP A 1 94 ? 21.841 -6.810 -29.717 1.00 61.03 94 ASP A CA 1
ATOM 756 C C . ASP A 1 94 ? 21.702 -7.919 -30.787 1.00 61.03 94 ASP A C 1
ATOM 758 O O . ASP A 1 94 ? 22.695 -8.342 -31.372 1.00 61.03 94 ASP A O 1
ATOM 762 N N . GLU A 1 95 ? 20.478 -8.397 -31.046 1.00 56.00 95 GLU A N 1
ATOM 763 C CA . GLU A 1 95 ? 20.162 -9.447 -32.032 1.00 56.00 95 GLU A CA 1
ATOM 764 C C . GLU A 1 95 ? 19.663 -8.889 -33.389 1.00 56.00 95 GLU A C 1
ATOM 766 O O . GLU A 1 95 ? 19.335 -9.667 -34.287 1.00 56.00 95 GLU A O 1
ATOM 771 N N . ILE A 1 96 ? 19.605 -7.555 -33.547 1.00 48.56 96 ILE A N 1
ATOM 772 C CA . ILE A 1 96 ? 19.250 -6.819 -34.783 1.00 48.56 96 ILE A CA 1
ATOM 773 C C . ILE A 1 96 ? 20.467 -6.037 -35.273 1.00 48.56 96 ILE A C 1
ATOM 775 O O . ILE A 1 96 ? 20.739 -6.093 -36.493 1.00 48.56 96 ILE A O 1
#

Foldseek 3Di:
DVVVVVVVVVVVVVVPPPPPPPDCPPPPCVVVPPDDDLVRVLVVVLVVCCVVPVDDPVRSVVSSVVSVVVSVVVVVVVVVVVVVVVVVVVVVVVVD

pLDDT: mean 75.54, std 13.84, range [47.38, 91.94]

Secondary structure (DSSP, 8-state):
-HHHHHHHHHHHHHHTT---------SSGGGTS----HHHHHHHHHHHHHHHHT--HHHHHHHHHHHHHHHHHHHHHHHHHHHHHHHHHHHHHHT-